Protein AF-A0A976EII5-F1 (afdb_monomer)

Radius of gyration: 16.46 Å; Cα contacts (8 Å, |Δi|>4): 159; chains: 1; bounding box: 48×28×44 Å

Foldseek 3Di:
DDDDDDDPDDLPDPPPCVVVLLVLLCVLCVVLVNNLLSVLLVLLVQLAPSVVSVDPDDPDDLSRQVSVQSNDPQCSPDDLLSVLLSNLPRQCLQKWKDADHDTDDSLVGRPVVVDDRPRIDMDGHPAGPPHSVVSSVSSVVSSVVSRPPPDD

pLDDT: mean 82.14, std 18.05, range [29.3, 97.94]

Structure (mmCIF, N/CA/C/O backbone):
data_AF-A0A976EII5-F1
#
_entry.id   AF-A0A976EII5-F1
#
loop_
_atom_site.group_PDB
_atom_site.id
_atom_site.type_symbol
_atom_site.label_atom_id
_atom_site.label_alt_id
_atom_site.label_comp_id
_atom_site.label_asym_id
_atom_site.label_entity_id
_atom_site.label_seq_id
_atom_site.pdbx_PDB_ins_code
_atom_site.Cartn_x
_atom_site.Cartn_y
_atom_site.Cartn_z
_atom_site.occupancy
_atom_site.B_iso_or_equiv
_atom_site.auth_seq_id
_atom_site.auth_comp_id
_atom_site.auth_asym_id
_atom_site.auth_atom_id
_atom_site.pdbx_PDB_model_num
ATOM 1 N N . MET A 1 1 ? 24.649 12.051 -23.452 1.00 36.41 1 MET A N 1
ATOM 2 C CA . MET A 1 1 ? 23.532 11.187 -23.017 1.00 36.41 1 MET A CA 1
ATOM 3 C C . MET A 1 1 ? 24.099 9.796 -22.807 1.00 36.41 1 MET A C 1
ATOM 5 O O . MET A 1 1 ? 24.417 9.137 -23.785 1.00 36.41 1 MET A O 1
ATOM 9 N N . GLN A 1 2 ? 24.372 9.414 -21.560 1.00 29.30 2 GLN A N 1
ATOM 10 C CA . GLN A 1 2 ? 24.927 8.099 -21.238 1.00 29.30 2 GLN A CA 1
ATOM 11 C C . GLN A 1 2 ? 23.793 7.195 -20.766 1.00 29.30 2 GLN A C 1
ATOM 13 O O . GLN A 1 2 ? 23.210 7.409 -19.708 1.00 29.30 2 GLN A O 1
ATOM 18 N N . THR A 1 3 ? 23.474 6.205 -21.591 1.00 41.16 3 THR A N 1
ATOM 19 C CA . THR A 1 3 ? 22.589 5.093 -21.259 1.00 41.16 3 THR A CA 1
ATOM 20 C C . THR A 1 3 ? 23.357 4.171 -20.320 1.00 41.16 3 THR A C 1
ATOM 22 O O . THR A 1 3 ? 24.172 3.365 -20.761 1.00 41.16 3 THR A O 1
ATOM 25 N N . ILE A 1 4 ? 23.163 4.325 -19.013 1.00 35.44 4 ILE A N 1
ATOM 26 C CA . ILE A 1 4 ? 23.696 3.377 -18.035 1.00 35.44 4 ILE A CA 1
ATOM 27 C C . ILE A 1 4 ? 22.632 2.301 -17.861 1.00 35.44 4 ILE A C 1
ATOM 29 O O . ILE A 1 4 ? 21.637 2.515 -17.178 1.00 35.44 4 ILE A O 1
ATOM 33 N N . ASN A 1 5 ? 22.835 1.154 -18.501 1.00 46.88 5 ASN A N 1
ATOM 34 C CA . ASN A 1 5 ? 22.113 -0.060 -18.154 1.00 46.88 5 ASN A CA 1
ATOM 35 C C . ASN A 1 5 ? 23.108 -1.226 -18.057 1.00 46.88 5 ASN A C 1
ATOM 37 O O . ASN A 1 5 ? 23.467 -1.807 -19.082 1.00 46.88 5 ASN A O 1
ATOM 41 N N . PRO A 1 6 ? 23.626 -1.519 -16.848 1.00 44.91 6 PRO A N 1
ATOM 42 C CA . PRO A 1 6 ? 24.167 -2.845 -16.595 1.00 44.91 6 PRO A CA 1
ATOM 43 C C . PRO A 1 6 ? 23.888 -3.294 -15.154 1.00 44.91 6 PRO A C 1
ATOM 45 O O . PRO A 1 6 ? 24.801 -3.306 -14.342 1.00 44.91 6 PRO A O 1
ATOM 48 N N . PHE A 1 7 ? 22.654 -3.667 -14.807 1.00 39.41 7 PHE A N 1
ATOM 49 C CA . PHE A 1 7 ? 22.420 -4.442 -13.580 1.00 39.41 7 PHE A CA 1
ATOM 50 C C . PHE A 1 7 ? 21.295 -5.457 -13.788 1.00 39.41 7 PHE A C 1
ATOM 52 O O . PHE A 1 7 ? 20.155 -5.252 -13.386 1.00 39.41 7 PHE A O 1
ATOM 59 N N . TYR A 1 8 ? 21.658 -6.589 -14.397 1.00 50.62 8 TYR A N 1
ATOM 60 C CA . TYR A 1 8 ? 21.046 -7.866 -14.042 1.00 50.62 8 TYR A CA 1
ATOM 61 C C . TYR A 1 8 ? 21.452 -8.163 -12.598 1.00 50.62 8 TYR A C 1
ATOM 63 O O . TYR A 1 8 ? 22.576 -8.585 -12.341 1.00 50.62 8 TYR A O 1
ATOM 71 N N . ASN A 1 9 ? 20.549 -7.916 -11.658 1.00 41.75 9 ASN A N 1
ATOM 72 C CA . ASN A 1 9 ? 20.585 -8.578 -10.367 1.00 41.75 9 ASN A CA 1
ATOM 73 C C . ASN A 1 9 ? 19.349 -9.464 -10.331 1.00 41.75 9 ASN A C 1
ATOM 75 O O . ASN A 1 9 ? 18.229 -8.957 -10.361 1.00 41.75 9 ASN A O 1
ATOM 79 N N . ALA A 1 10 ? 19.558 -10.780 -10.270 1.00 46.28 10 ALA A N 1
ATOM 80 C CA . ALA A 1 10 ? 18.546 -11.668 -9.720 1.00 46.28 10 ALA A CA 1
ATOM 81 C C . ALA A 1 10 ? 18.037 -11.038 -8.414 1.00 46.28 10 ALA A C 1
ATOM 83 O O . ALA A 1 10 ? 18.851 -10.512 -7.645 1.00 46.28 10 ALA A O 1
ATOM 84 N N . LEU A 1 11 ? 16.716 -11.035 -8.196 1.00 46.75 11 LEU A N 1
ATOM 85 C CA . LEU A 1 11 ? 16.128 -10.573 -6.937 1.00 46.75 11 LEU A CA 1
ATOM 86 C C . LEU A 1 11 ? 16.934 -11.213 -5.792 1.00 46.75 11 LEU A C 1
ATOM 88 O O . LEU A 1 11 ? 16.992 -12.445 -5.738 1.00 46.75 11 LEU A O 1
ATOM 92 N N . PRO A 1 12 ? 17.627 -10.433 -4.939 1.00 44.53 12 PRO A N 1
ATOM 93 C CA . PRO A 1 12 ? 18.372 -11.012 -3.835 1.00 44.53 12 PRO A CA 1
ATOM 94 C C . PRO A 1 12 ? 17.396 -11.837 -3.000 1.00 44.53 12 PRO A C 1
ATOM 96 O O . PRO A 1 12 ? 16.287 -11.372 -2.730 1.00 44.53 12 PRO A O 1
ATOM 99 N N . GLU A 1 13 ? 17.797 -13.060 -2.635 1.00 42.94 13 GLU A N 1
ATOM 100 C CA . GLU A 1 13 ? 17.037 -13.930 -1.736 1.00 42.94 13 GLU A CA 1
ATOM 101 C C . GLU A 1 13 ? 16.459 -13.079 -0.606 1.00 42.94 13 GLU A C 1
ATOM 103 O O . GLU A 1 13 ? 17.205 -12.443 0.147 1.00 42.94 13 GLU A O 1
ATOM 108 N N . GLN A 1 14 ? 15.126 -13.012 -0.539 1.00 46.94 14 GLN A N 1
ATOM 109 C CA . GLN A 1 14 ? 14.413 -12.271 0.489 1.00 46.94 14 GLN A CA 1
ATOM 110 C C . GLN A 1 14 ? 14.867 -12.805 1.848 1.00 46.94 14 GLN A C 1
ATOM 112 O O . GLN A 1 14 ? 14.386 -13.839 2.314 1.00 46.94 14 GLN A O 1
ATOM 117 N N . LYS A 1 15 ? 15.827 -12.123 2.486 1.00 43.28 15 LYS A N 1
ATOM 118 C CA . LYS A 1 15 ? 16.247 -12.454 3.846 1.00 43.28 15 LYS A CA 1
ATOM 119 C C . LYS A 1 15 ? 14.992 -12.477 4.707 1.00 43.28 15 LYS A C 1
ATOM 121 O O . LYS A 1 15 ? 14.186 -11.552 4.662 1.00 43.28 15 LYS A O 1
ATOM 126 N N . GLN A 1 16 ? 14.843 -13.567 5.448 1.00 45.97 16 GLN A N 1
ATOM 127 C CA . GLN A 1 16 ? 13.694 -14.011 6.236 1.00 45.97 16 GLN A CA 1
ATOM 128 C C . GLN A 1 16 ? 13.266 -13.008 7.336 1.00 45.97 16 GLN A C 1
ATOM 130 O O . GLN A 1 16 ? 13.282 -13.318 8.520 1.00 45.97 16 GLN A O 1
ATOM 135 N N . GLN A 1 17 ? 12.874 -11.787 6.969 1.00 50.38 17 GLN A N 1
ATOM 136 C CA . GLN A 1 17 ? 12.388 -10.735 7.875 1.00 50.38 17 GLN A CA 1
ATOM 137 C C . GLN A 1 17 ? 10.856 -10.745 8.023 1.00 50.38 17 GLN A C 1
ATOM 139 O O . GLN A 1 17 ? 10.291 -9.956 8.778 1.00 50.38 17 GLN A O 1
ATOM 144 N N . HIS A 1 18 ? 10.171 -11.643 7.311 1.00 53.50 18 HIS A N 1
ATOM 145 C CA . HIS A 1 18 ? 8.710 -11.730 7.275 1.00 53.50 18 HIS A CA 1
ATOM 146 C C . HIS A 1 18 ? 8.017 -11.964 8.635 1.00 53.50 18 HIS A C 1
ATOM 148 O O . HIS A 1 18 ? 6.979 -11.334 8.845 1.00 53.50 18 HIS A O 1
ATOM 154 N N . PRO A 1 19 ? 8.537 -12.790 9.571 1.00 59.56 19 PRO A N 1
ATOM 155 C CA . PRO A 1 19 ? 7.846 -13.034 10.842 1.00 59.56 19 PRO A CA 1
ATOM 156 C C . PRO A 1 19 ? 7.872 -11.807 11.764 1.00 59.56 19 PRO A C 1
ATOM 158 O O . PRO A 1 19 ? 6.844 -11.401 12.298 1.00 59.56 19 PRO A O 1
ATOM 161 N N . LEU A 1 20 ? 9.040 -11.165 11.878 1.00 70.88 20 LEU A N 1
ATOM 162 C CA . LEU A 1 20 ? 9.259 -10.035 12.785 1.00 70.88 20 LEU A CA 1
ATOM 163 C C . LEU A 1 20 ? 8.418 -8.815 12.397 1.00 70.88 20 LEU A C 1
ATOM 165 O O . LEU A 1 20 ? 7.892 -8.122 13.264 1.00 70.88 20 LEU A O 1
ATOM 169 N N . TYR A 1 21 ? 8.246 -8.573 11.096 1.00 77.50 21 TYR A N 1
ATOM 170 C CA . TYR A 1 21 ? 7.450 -7.448 10.613 1.00 77.50 21 TYR A CA 1
ATOM 171 C C . TYR A 1 21 ? 5.959 -7.594 10.938 1.00 77.50 21 TYR A C 1
ATOM 173 O O . TYR A 1 21 ? 5.332 -6.649 11.416 1.00 77.50 21 TYR A O 1
ATOM 181 N N . ALA A 1 22 ? 5.385 -8.773 10.678 1.00 79.06 22 ALA A N 1
ATOM 182 C CA . ALA A 1 22 ? 3.972 -9.031 10.941 1.00 79.06 22 ALA A CA 1
ATOM 183 C C . ALA A 1 22 ? 3.648 -8.845 12.431 1.00 79.06 22 ALA A C 1
ATOM 185 O O . ALA A 1 22 ? 2.666 -8.189 12.774 1.00 79.06 22 ALA A O 1
ATOM 186 N N . GLU A 1 23 ? 4.524 -9.327 13.315 1.00 85.69 23 GLU A N 1
ATOM 187 C CA . GLU A 1 23 ? 4.399 -9.113 14.757 1.00 85.69 23 GLU A CA 1
ATOM 188 C C . GLU A 1 23 ? 4.531 -7.633 15.144 1.00 85.69 23 GLU A C 1
ATOM 190 O O . GLU A 1 23 ? 3.754 -7.136 15.959 1.00 85.69 23 GLU A O 1
ATOM 195 N N . GLN A 1 24 ? 5.479 -6.893 14.559 1.00 89.44 24 GLN A N 1
ATOM 196 C CA . GLN A 1 24 ? 5.638 -5.456 14.811 1.00 89.44 24 GLN A CA 1
ATOM 197 C C . GLN A 1 24 ? 4.402 -4.655 14.392 1.00 89.44 24 GLN A C 1
ATOM 199 O O . GLN A 1 24 ? 3.921 -3.825 15.168 1.00 89.44 24 GLN A O 1
ATOM 204 N N . LEU A 1 25 ? 3.864 -4.925 13.200 1.00 90.31 25 LEU A N 1
ATOM 205 C CA . LEU A 1 25 ? 2.663 -4.266 12.695 1.00 90.31 25 LEU A CA 1
ATOM 206 C C . LEU A 1 25 ? 1.450 -4.604 13.565 1.00 90.31 25 LEU A C 1
ATOM 208 O O . LEU A 1 25 ? 0.716 -3.701 13.964 1.00 90.31 25 LEU A O 1
ATOM 212 N N . LEU A 1 26 ? 1.267 -5.881 13.912 1.00 90.62 26 LEU A N 1
ATOM 213 C CA . LEU A 1 26 ? 0.190 -6.324 14.795 1.00 90.62 26 LEU A CA 1
ATOM 214 C C . LEU A 1 26 ? 0.255 -5.616 16.154 1.00 90.62 26 LEU A C 1
ATOM 216 O O . LEU A 1 26 ? -0.742 -5.057 16.609 1.00 90.62 26 LEU A O 1
ATOM 220 N N . ASN A 1 27 ? 1.440 -5.561 16.766 1.00 90.50 27 ASN A N 1
ATOM 221 C CA . ASN A 1 27 ? 1.659 -4.873 18.036 1.00 90.50 27 ASN A CA 1
ATOM 222 C C . ASN A 1 27 ? 1.369 -3.366 17.941 1.00 90.50 27 ASN A C 1
ATOM 224 O O . ASN A 1 27 ? 0.780 -2.788 18.858 1.00 90.50 27 ASN A O 1
ATOM 228 N N . ALA A 1 28 ? 1.768 -2.711 16.848 1.00 90.56 28 ALA A N 1
ATOM 229 C CA . ALA A 1 28 ? 1.510 -1.289 16.632 1.00 90.56 28 ALA A CA 1
ATOM 230 C C . ALA A 1 28 ? 0.007 -1.002 16.439 1.00 90.56 28 ALA A C 1
ATOM 232 O O . ALA A 1 28 ? -0.533 -0.060 17.026 1.00 90.56 28 ALA A O 1
ATOM 233 N N . LEU A 1 29 ? -0.696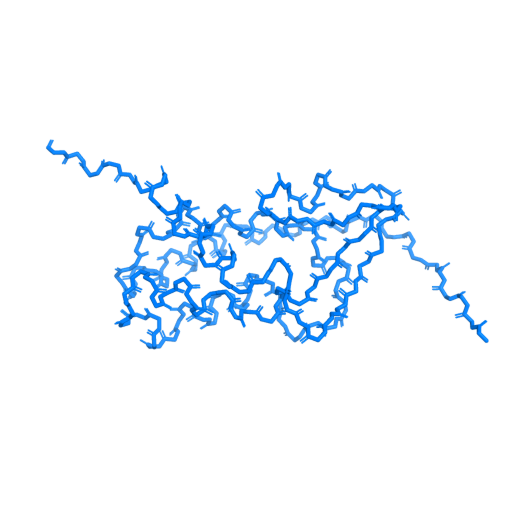 -1.862 15.697 1.00 92.56 29 LEU A N 1
ATOM 234 C CA . LEU A 1 29 ? -2.146 -1.783 15.509 1.00 92.56 29 LEU A CA 1
ATOM 235 C C . LEU A 1 29 ? -2.924 -2.080 16.795 1.00 92.56 29 LEU A C 1
ATOM 237 O O . LEU A 1 29 ? -3.935 -1.436 17.067 1.00 92.56 29 LEU A O 1
ATOM 241 N N . GLN A 1 30 ? -2.444 -3.006 17.624 1.00 91.94 30 GLN A N 1
ATOM 242 C CA . GLN A 1 30 ? -3.042 -3.283 18.928 1.00 91.94 30 GLN A CA 1
ATOM 243 C C . GLN A 1 30 ? -2.942 -2.072 19.858 1.00 91.94 30 GLN A C 1
ATOM 245 O O . GLN A 1 30 ? -3.936 -1.673 20.461 1.00 91.94 30 GLN A O 1
ATOM 250 N N . LYS A 1 31 ? -1.766 -1.436 19.926 1.00 90.50 31 LYS A N 1
ATOM 251 C CA . LYS A 1 31 ? -1.549 -0.220 20.730 1.00 90.50 31 LYS A CA 1
ATOM 252 C C . LYS A 1 31 ? -2.406 0.963 20.278 1.00 90.50 31 LYS A C 1
ATOM 254 O O . LYS A 1 31 ? -2.730 1.819 21.094 1.00 90.50 31 LYS A O 1
ATOM 259 N N . SER A 1 32 ? -2.769 1.008 18.999 1.00 89.50 32 SER A N 1
ATOM 260 C CA . SER A 1 32 ? -3.618 2.048 18.410 1.00 89.50 32 SER A CA 1
ATOM 261 C C . SER A 1 32 ? -5.105 1.680 18.355 1.00 89.50 32 SER A C 1
ATOM 263 O O . SER A 1 32 ? -5.890 2.461 17.829 1.00 89.50 32 SER A O 1
ATOM 265 N N . ASN A 1 33 ? -5.515 0.524 18.898 1.00 90.88 33 ASN A N 1
ATOM 266 C CA . ASN A 1 33 ? -6.884 0.000 18.801 1.00 90.88 33 ASN A CA 1
ATOM 267 C C . ASN A 1 33 ? -7.410 -0.072 17.347 1.00 90.88 33 ASN A C 1
ATOM 269 O O . ASN A 1 33 ? -8.566 0.234 17.056 1.00 90.88 33 ASN A O 1
ATOM 273 N N . LYS A 1 34 ? -6.532 -0.460 16.416 1.00 93.50 34 LYS A N 1
ATOM 274 C CA . LYS A 1 34 ? -6.773 -0.524 14.965 1.00 93.50 34 LYS A CA 1
ATOM 275 C C . LYS A 1 34 ? -6.527 -1.928 14.407 1.00 93.50 34 LYS A C 1
ATOM 277 O O . LYS A 1 34 ? -6.187 -2.087 13.240 1.00 93.50 34 LYS A O 1
ATOM 282 N N . LEU A 1 35 ? -6.700 -2.970 15.222 1.00 93.56 35 LEU A N 1
ATOM 283 C CA . LEU A 1 35 ? -6.460 -4.364 14.815 1.00 93.56 35 LEU A CA 1
ATOM 284 C C . LEU A 1 35 ? -7.256 -4.786 13.573 1.00 93.56 35 LEU A C 1
ATOM 286 O O . LEU A 1 35 ? -6.761 -5.580 12.777 1.00 93.56 35 LEU A O 1
ATOM 290 N N . HIS A 1 36 ? -8.447 -4.219 13.356 1.00 93.62 36 HIS A N 1
ATOM 291 C CA . HIS A 1 36 ? -9.256 -4.491 12.163 1.00 93.62 36 HIS A CA 1
ATOM 292 C C . HIS A 1 36 ? -8.586 -4.065 10.850 1.00 93.62 36 HIS A C 1
ATOM 294 O O . HIS A 1 36 ? -8.973 -4.562 9.798 1.00 93.62 36 HIS A O 1
ATOM 300 N N . TRP A 1 37 ? -7.567 -3.201 10.897 1.00 94.81 37 TRP A N 1
ATOM 301 C CA . TRP A 1 37 ? -6.768 -2.814 9.732 1.00 94.81 37 TRP A CA 1
ATOM 302 C C . TRP A 1 37 ? -5.689 -3.828 9.351 1.00 94.81 37 TRP A C 1
ATOM 304 O O . TRP A 1 37 ? -5.155 -3.746 8.247 1.00 94.81 37 TRP A O 1
ATOM 314 N N . HIS A 1 38 ? -5.357 -4.782 10.226 1.00 93.44 38 HIS A N 1
ATOM 315 C CA . HIS A 1 38 ? -4.198 -5.658 10.046 1.00 93.44 38 HIS A CA 1
ATOM 316 C C . HIS A 1 38 ? -4.209 -6.382 8.693 1.00 93.44 38 HIS A C 1
ATOM 318 O O . HIS A 1 38 ? -3.262 -6.259 7.918 1.00 93.44 38 HIS A O 1
ATOM 324 N N . SER A 1 39 ? -5.304 -7.072 8.367 1.00 93.31 39 SER A N 1
ATOM 325 C CA . SER A 1 39 ? -5.427 -7.827 7.113 1.00 93.31 39 SER A CA 1
ATOM 326 C C . SER A 1 39 ? -5.320 -6.929 5.877 1.00 93.31 39 SER A C 1
ATOM 328 O O . SER A 1 39 ? -4.635 -7.283 4.918 1.00 93.31 39 SER A O 1
ATOM 330 N N . THR A 1 40 ? -5.942 -5.747 5.915 1.00 95.44 40 THR A N 1
ATOM 331 C CA . THR A 1 40 ? -5.877 -4.749 4.837 1.00 95.44 40 THR A CA 1
ATOM 332 C C . THR A 1 40 ? -4.454 -4.274 4.599 1.00 95.44 40 THR A C 1
ATOM 334 O O . THR A 1 40 ? -3.999 -4.251 3.459 1.00 95.44 40 THR A O 1
ATOM 337 N N . LEU A 1 41 ? -3.731 -3.931 5.665 1.00 94.81 41 LEU A N 1
ATOM 338 C CA . LEU A 1 41 ? -2.372 -3.408 5.568 1.00 94.81 41 LEU A CA 1
ATOM 339 C C . LEU A 1 41 ? -1.368 -4.470 5.116 1.00 94.81 41 LEU A C 1
ATOM 341 O O . LEU A 1 41 ? -0.505 -4.182 4.289 1.00 94.81 41 LEU A O 1
ATOM 345 N N . VAL A 1 42 ? -1.515 -5.709 5.589 1.00 92.75 42 VAL A N 1
ATOM 346 C CA . VAL A 1 42 ? -0.696 -6.837 5.125 1.00 92.75 42 VAL A CA 1
ATOM 347 C C . VAL A 1 42 ? -0.929 -7.103 3.637 1.00 92.75 42 VAL A C 1
ATOM 349 O O . VAL A 1 42 ? 0.038 -7.224 2.881 1.00 92.75 42 VAL A O 1
ATOM 352 N N . LEU A 1 43 ? -2.191 -7.142 3.190 1.00 93.56 43 LEU A N 1
ATOM 353 C CA . LEU A 1 43 ? -2.511 -7.301 1.771 1.00 93.56 43 LEU A CA 1
ATOM 354 C C . LEU A 1 43 ? -1.941 -6.145 0.950 1.00 93.56 43 LEU A C 1
ATOM 356 O O . LEU A 1 43 ? -1.305 -6.386 -0.074 1.00 93.56 43 LEU A O 1
ATOM 360 N N . TRP A 1 44 ? -2.151 -4.908 1.392 1.00 95.12 44 TRP A N 1
ATOM 361 C CA . TRP A 1 44 ? -1.677 -3.725 0.688 1.00 95.12 44 TRP A CA 1
ATOM 362 C C . TRP A 1 44 ? -0.163 -3.767 0.497 1.00 95.12 44 TRP A C 1
ATOM 364 O O . TRP A 1 44 ? 0.297 -3.718 -0.637 1.00 95.12 44 TRP A O 1
ATOM 374 N N . LEU A 1 45 ? 0.607 -4.004 1.563 1.00 92.12 45 LEU A N 1
ATOM 375 C CA . LEU A 1 45 ? 2.063 -4.138 1.480 1.00 92.12 45 LEU A CA 1
ATOM 376 C C . LEU A 1 45 ? 2.519 -5.286 0.585 1.00 92.12 45 LEU A C 1
ATOM 378 O O . LEU A 1 45 ? 3.514 -5.146 -0.123 1.00 92.12 45 LEU A O 1
ATOM 382 N N . SER A 1 46 ? 1.801 -6.413 0.582 1.00 91.94 46 SER A N 1
ATOM 383 C CA . SER A 1 46 ? 2.135 -7.535 -0.302 1.00 91.94 46 SER A CA 1
ATOM 384 C C . SER A 1 46 ? 2.078 -7.146 -1.784 1.00 91.94 46 SER A C 1
ATOM 386 O O . SER A 1 46 ? 2.802 -7.722 -2.596 1.00 91.94 46 SER A O 1
ATOM 388 N N . ARG A 1 47 ? 1.284 -6.124 -2.145 1.00 94.19 47 ARG A N 1
ATOM 389 C CA . ARG A 1 47 ? 1.247 -5.593 -3.512 1.00 94.19 47 ARG A CA 1
ATOM 390 C C . ARG A 1 47 ? 2.550 -4.903 -3.903 1.00 94.19 47 ARG A C 1
ATOM 392 O O . ARG A 1 47 ? 2.857 -4.908 -5.085 1.00 94.19 47 ARG A O 1
ATOM 399 N N . PHE A 1 48 ? 3.328 -4.383 -2.956 1.00 92.06 48 PHE A N 1
ATOM 400 C CA . PHE A 1 48 ? 4.600 -3.689 -3.204 1.00 92.06 48 PHE A CA 1
ATOM 401 C C . PHE A 1 48 ? 5.824 -4.599 -3.064 1.00 92.06 48 PHE A C 1
ATOM 403 O O . PHE A 1 48 ? 6.939 -4.130 -3.262 1.00 92.06 48 PHE A O 1
ATOM 410 N N . ALA A 1 49 ? 5.648 -5.877 -2.714 1.00 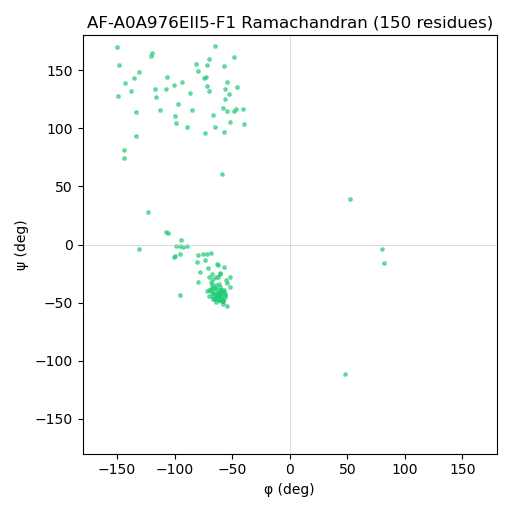88.31 49 ALA A N 1
ATOM 411 C CA . ALA A 1 49 ? 6.768 -6.798 -2.539 1.00 88.31 49 ALA A CA 1
ATOM 412 C C . ALA A 1 49 ? 7.663 -6.842 -3.790 1.00 88.31 49 ALA A C 1
ATOM 414 O O . ALA A 1 49 ? 7.161 -6.836 -4.914 1.00 88.31 49 ALA A O 1
ATOM 415 N N . GLY A 1 50 ? 8.979 -6.888 -3.591 1.00 86.44 50 GLY A N 1
ATOM 416 C CA . GLY A 1 50 ? 9.978 -6.876 -4.660 1.00 86.44 50 GLY A CA 1
ATOM 417 C C . GLY A 1 50 ? 10.305 -5.486 -5.207 1.00 86.44 50 GLY A C 1
ATOM 418 O O . GLY A 1 50 ? 11.347 -5.331 -5.845 1.00 86.44 50 GLY A O 1
ATOM 419 N N . LEU A 1 51 ? 9.483 -4.464 -4.936 1.00 86.38 51 LEU A N 1
ATOM 420 C CA . LEU A 1 51 ? 9.770 -3.091 -5.355 1.00 86.38 51 LEU A CA 1
ATOM 421 C C . LEU A 1 51 ? 11.033 -2.575 -4.656 1.00 86.38 51 LEU A C 1
ATOM 423 O O . LEU A 1 51 ? 11.842 -1.902 -5.284 1.00 86.38 51 LEU A O 1
ATOM 427 N N . GLU A 1 52 ? 11.256 -2.975 -3.401 1.00 80.88 52 GLU A N 1
ATOM 428 C CA . GLU A 1 52 ? 12.437 -2.650 -2.594 1.00 80.88 52 GLU A CA 1
ATOM 429 C C . GLU A 1 52 ? 13.776 -2.960 -3.279 1.00 80.88 52 GLU A C 1
ATOM 431 O O . GLU A 1 52 ? 14.762 -2.270 -3.036 1.00 80.88 52 GLU A O 1
ATOM 436 N N . CYS A 1 53 ? 13.822 -3.939 -4.186 1.00 80.50 53 CYS A N 1
ATOM 437 C CA . CYS A 1 53 ? 15.040 -4.289 -4.917 1.00 80.50 53 CYS A CA 1
ATOM 438 C C . CYS A 1 53 ? 15.443 -3.235 -5.960 1.00 80.50 53 CYS A C 1
ATOM 440 O O . CYS A 1 53 ? 16.602 -3.184 -6.374 1.00 80.50 53 CYS A O 1
ATOM 442 N N . PHE A 1 54 ? 14.497 -2.397 -6.383 1.00 77.19 54 PHE A N 1
ATOM 443 C CA . PHE A 1 54 ? 14.690 -1.366 -7.403 1.00 77.19 54 PHE A CA 1
ATOM 444 C C . PHE A 1 54 ? 14.904 0.016 -6.802 1.00 77.19 54 PHE A C 1
ATOM 446 O O . PHE A 1 54 ? 15.276 0.955 -7.508 1.00 77.19 54 PHE A O 1
ATOM 453 N N . ILE A 1 55 ? 14.695 0.150 -5.495 1.00 67.81 55 ILE A N 1
ATOM 454 C CA . ILE A 1 55 ? 14.752 1.437 -4.840 1.00 67.81 55 ILE A CA 1
ATOM 455 C C . ILE A 1 55 ? 16.112 1.616 -4.172 1.00 67.81 55 ILE A C 1
ATOM 457 O O . ILE A 1 55 ? 16.385 1.075 -3.108 1.00 67.81 55 ILE A O 1
ATOM 461 N N . ARG A 1 56 ? 16.969 2.434 -4.786 1.00 62.00 56 ARG A N 1
ATOM 462 C CA . ARG A 1 56 ? 18.165 2.980 -4.120 1.00 62.00 56 ARG A CA 1
ATOM 463 C C . ARG A 1 56 ? 17.890 4.316 -3.404 1.00 62.00 56 ARG A C 1
ATOM 465 O O . ARG A 1 56 ? 18.827 4.892 -2.869 1.00 62.00 56 ARG A O 1
ATOM 472 N N . LEU A 1 57 ? 16.655 4.833 -3.473 1.00 53.00 57 LEU A N 1
ATOM 473 C CA . LEU A 1 57 ? 16.360 6.275 -3.410 1.00 53.00 57 LEU A CA 1
ATOM 474 C C . LEU A 1 57 ? 15.264 6.732 -2.425 1.00 53.00 57 LEU A C 1
ATOM 476 O O . LEU A 1 57 ? 15.092 7.938 -2.310 1.00 53.00 57 LEU A O 1
ATOM 480 N N . VAL A 1 58 ? 14.550 5.853 -1.706 1.00 57.25 58 VAL A N 1
ATOM 481 C CA . VAL A 1 58 ? 13.753 6.309 -0.544 1.00 57.25 58 VAL A CA 1
ATOM 482 C C . VAL A 1 58 ? 14.493 6.016 0.747 1.00 57.25 58 VAL A C 1
ATOM 484 O O . VAL A 1 58 ? 15.018 4.919 0.928 1.00 57.25 58 VAL A O 1
ATOM 487 N N . ASP A 1 59 ? 14.462 6.993 1.654 1.00 66.00 59 ASP A N 1
ATOM 488 C CA . ASP A 1 59 ? 14.985 6.888 3.019 1.00 66.00 59 ASP A CA 1
ATOM 489 C C . ASP A 1 59 ? 14.340 5.734 3.809 1.00 66.00 59 ASP A C 1
ATOM 491 O O . ASP A 1 59 ? 14.887 5.293 4.819 1.00 66.00 59 ASP A O 1
ATOM 495 N N . GLN A 1 60 ? 13.172 5.247 3.362 1.00 76.25 60 GLN A N 1
ATOM 496 C CA . GLN A 1 60 ? 12.401 4.179 3.994 1.00 76.25 60 GLN A CA 1
ATOM 497 C C . GLN A 1 60 ? 11.733 3.265 2.959 1.00 76.25 60 GLN A C 1
ATOM 499 O O . GLN A 1 60 ? 11.153 3.711 1.969 1.00 76.25 60 GLN A O 1
ATOM 504 N N . THR A 1 61 ? 11.758 1.960 3.216 1.00 85.19 61 THR A N 1
ATOM 505 C CA . THR A 1 61 ? 10.971 0.973 2.465 1.00 85.19 61 THR A CA 1
ATOM 506 C C . THR A 1 61 ? 9.469 1.115 2.766 1.00 85.19 61 THR A C 1
ATOM 508 O O . THR A 1 61 ? 9.108 1.594 3.844 1.00 85.19 61 THR A O 1
ATOM 511 N N . PRO A 1 62 ? 8.556 0.616 1.899 1.00 88.75 62 PRO A N 1
ATOM 512 C CA . PRO A 1 62 ? 7.112 0.667 2.167 1.00 88.75 62 PRO A CA 1
ATOM 513 C C . PRO A 1 62 ? 6.713 0.111 3.541 1.00 88.75 62 PRO A C 1
ATOM 515 O O . PRO A 1 62 ? 5.833 0.637 4.223 1.00 88.75 62 PRO A O 1
ATOM 518 N N . ARG A 1 63 ? 7.406 -0.948 3.970 1.00 88.62 63 ARG A N 1
ATOM 519 C CA . ARG A 1 63 ? 7.226 -1.592 5.274 1.00 88.62 63 ARG A CA 1
ATOM 520 C C . ARG A 1 63 ? 7.587 -0.658 6.426 1.00 88.62 63 ARG A C 1
ATOM 522 O O . ARG A 1 63 ? 6.807 -0.539 7.373 1.00 88.62 63 ARG A O 1
ATOM 529 N N . GLU A 1 64 ? 8.752 -0.020 6.348 1.00 87.31 64 GLU A N 1
ATOM 530 C CA . GLU A 1 64 ? 9.253 0.907 7.366 1.00 87.31 64 GLU A CA 1
ATOM 531 C C . GLU A 1 64 ? 8.380 2.157 7.453 1.00 87.31 64 GLU A C 1
ATOM 533 O O . GLU A 1 64 ? 7.945 2.502 8.551 1.00 87.31 64 GLU A O 1
ATOM 538 N N . SER A 1 65 ? 8.033 2.766 6.314 1.00 89.44 65 SER A N 1
ATOM 539 C CA . SER A 1 65 ? 7.137 3.926 6.275 1.00 89.44 65 SER A CA 1
ATOM 540 C C . SER A 1 65 ? 5.787 3.620 6.914 1.00 89.44 65 SER A C 1
ATOM 542 O O . SER A 1 65 ? 5.268 4.430 7.681 1.00 89.44 65 SER A O 1
ATOM 544 N N . LEU A 1 66 ? 5.226 2.430 6.667 1.00 91.56 66 LEU A N 1
ATOM 545 C CA . LEU A 1 66 ? 3.980 2.039 7.314 1.00 91.56 66 LEU A CA 1
ATOM 546 C C . LEU A 1 66 ? 4.137 1.897 8.832 1.00 91.56 66 LEU A C 1
ATOM 548 O O . LEU A 1 66 ? 3.301 2.408 9.572 1.00 91.56 66 LEU A O 1
ATOM 552 N N . LEU A 1 67 ? 5.186 1.221 9.313 1.00 90.31 67 LEU A N 1
ATOM 553 C CA . LEU A 1 67 ? 5.400 1.043 10.754 1.00 90.31 67 LEU A CA 1
ATOM 554 C C . LEU A 1 67 ? 5.591 2.377 11.472 1.00 90.31 67 LEU A C 1
ATOM 556 O O . LEU A 1 67 ? 4.998 2.584 12.532 1.00 90.31 67 LEU A O 1
ATOM 560 N N . VAL A 1 68 ? 6.384 3.279 10.889 1.00 90.19 68 VAL A N 1
ATOM 561 C CA . VAL A 1 68 ? 6.589 4.629 11.423 1.00 90.19 68 VAL A CA 1
ATOM 562 C C . VAL A 1 68 ? 5.251 5.350 11.522 1.00 90.19 68 VAL A C 1
ATOM 564 O O . VAL A 1 68 ? 4.927 5.865 12.589 1.00 90.19 68 VAL A O 1
ATOM 567 N N . THR A 1 69 ? 4.440 5.326 10.465 1.00 91.88 69 THR A N 1
ATOM 568 C CA . THR A 1 69 ? 3.129 5.985 10.443 1.00 91.88 69 THR A CA 1
ATOM 569 C C . THR A 1 69 ? 2.142 5.380 11.440 1.00 91.88 69 THR A C 1
ATOM 571 O O . THR A 1 69 ? 1.493 6.119 12.176 1.00 91.88 69 THR A O 1
ATOM 574 N N . VAL A 1 70 ? 2.048 4.051 11.541 1.00 90.62 70 VAL A N 1
ATOM 575 C CA . VAL A 1 70 ? 1.133 3.381 12.488 1.00 90.62 70 VAL A CA 1
ATOM 576 C C . VAL A 1 70 ? 1.541 3.632 13.945 1.00 90.62 70 VAL A C 1
ATOM 578 O O . VAL A 1 70 ? 0.685 3.686 14.829 1.00 90.62 70 VAL A O 1
ATOM 581 N N . ALA A 1 71 ? 2.834 3.823 14.216 1.00 87.12 71 ALA A N 1
ATOM 582 C CA . ALA A 1 71 ? 3.329 4.166 15.547 1.00 87.12 71 ALA A CA 1
ATOM 583 C C . ALA A 1 71 ? 3.037 5.624 15.958 1.00 87.12 71 ALA A C 1
ATOM 585 O O . ALA A 1 71 ? 3.175 5.963 17.137 1.00 87.12 71 ALA A O 1
ATOM 586 N N . GLN A 1 72 ? 2.634 6.498 15.027 1.00 88.31 72 GLN A N 1
ATOM 587 C CA . GLN A 1 72 ? 2.321 7.893 15.338 1.00 88.31 72 GLN A CA 1
ATOM 588 C C . GLN A 1 72 ? 0.998 8.027 16.101 1.00 88.31 72 GLN A C 1
ATOM 590 O O . GLN A 1 72 ? 0.003 7.350 15.839 1.00 88.31 72 GLN A O 1
ATOM 595 N N . ARG A 1 73 ? 0.950 8.989 17.030 1.00 76.06 73 ARG A N 1
ATOM 596 C CA . ARG A 1 73 ? -0.249 9.269 17.837 1.00 76.06 73 ARG A CA 1
ATOM 597 C C . ARG A 1 73 ? -1.453 9.703 16.993 1.00 76.06 73 ARG A C 1
ATOM 599 O O . ARG A 1 73 ? -2.581 9.365 17.341 1.00 76.06 73 ARG A O 1
ATOM 606 N N . SER A 1 74 ? -1.215 10.431 15.901 1.00 79.88 74 SER A N 1
ATOM 607 C CA . SER A 1 74 ? -2.243 10.850 14.939 1.00 79.88 74 SER A CA 1
ATOM 608 C C . SER A 1 74 ? -3.009 9.651 14.380 1.00 79.88 74 SER A C 1
ATOM 610 O O . SER A 1 74 ? -4.237 9.672 14.337 1.00 79.88 74 SER A O 1
ATOM 612 N N . PHE A 1 75 ? -2.305 8.571 14.041 1.00 88.44 75 PHE A N 1
ATOM 613 C CA . PHE A 1 75 ? -2.908 7.340 13.540 1.00 88.44 75 PHE A CA 1
ATOM 614 C C . PHE A 1 75 ? -3.841 6.697 14.574 1.00 88.44 75 PHE A C 1
ATOM 616 O O . PHE A 1 75 ? -4.974 6.335 14.255 1.00 88.44 75 PHE A O 1
ATOM 623 N N . ALA A 1 76 ? -3.398 6.617 15.832 1.00 83.62 76 ALA A N 1
ATOM 624 C CA . ALA A 1 76 ? -4.152 5.975 16.909 1.00 83.62 76 ALA A CA 1
ATOM 625 C C . ALA A 1 76 ? -5.486 6.658 17.245 1.00 83.62 76 ALA A C 1
ATOM 627 O O . ALA A 1 76 ? -6.411 6.006 17.716 1.00 83.62 76 ALA A O 1
ATOM 628 N N . GLN A 1 77 ? -5.596 7.966 17.013 1.00 88.06 77 GLN A N 1
ATOM 629 C CA . GLN A 1 77 ? -6.800 8.744 17.330 1.00 88.06 77 GLN A CA 1
ATOM 630 C C . GLN A 1 77 ? -7.706 8.983 16.113 1.00 88.06 77 GLN A C 1
ATOM 632 O O . GLN A 1 77 ? -8.753 9.613 16.239 1.00 88.06 77 GLN A O 1
ATOM 637 N N . SER A 1 78 ? -7.310 8.499 14.936 1.00 92.25 78 SER A N 1
ATOM 638 C CA . SER A 1 78 ? -8.014 8.757 13.680 1.00 92.25 78 SER A CA 1
ATOM 639 C C . SER A 1 78 ? -9.246 7.864 13.500 1.00 92.25 78 SER A C 1
ATOM 641 O O . SER A 1 78 ? -9.257 6.704 13.917 1.00 92.25 78 SER A O 1
ATOM 643 N N . SER A 1 79 ? -10.277 8.367 12.812 1.00 95.38 79 SER A N 1
ATOM 644 C CA . SER A 1 79 ? -11.340 7.525 12.236 1.00 95.38 79 SER A CA 1
ATOM 645 C C . SER A 1 79 ? -10.776 6.615 11.138 1.00 95.38 79 SER A C 1
ATOM 647 O O . SER A 1 79 ? -9.620 6.759 10.749 1.00 95.38 79 SER A O 1
ATOM 649 N N . ASP A 1 80 ? -11.552 5.653 10.636 1.00 95.75 80 ASP A N 1
ATOM 650 C CA . ASP A 1 80 ? -11.089 4.818 9.519 1.00 95.75 80 ASP A CA 1
ATOM 651 C C . ASP A 1 80 ? -10.861 5.648 8.242 1.00 95.75 80 ASP A C 1
ATOM 653 O O . ASP A 1 80 ? -9.843 5.458 7.581 1.00 95.75 80 ASP A O 1
ATOM 657 N N . ASP A 1 81 ? -11.712 6.636 7.952 1.00 97.06 81 ASP A N 1
ATOM 658 C CA . ASP A 1 81 ? -11.511 7.561 6.826 1.00 97.06 81 ASP A CA 1
ATOM 659 C C . ASP A 1 81 ? -10.233 8.396 6.985 1.00 97.06 81 ASP A C 1
ATOM 661 O O . ASP A 1 81 ? -9.435 8.509 6.055 1.00 97.06 81 ASP A O 1
ATOM 665 N N . ALA A 1 82 ? -9.989 8.936 8.185 1.00 96.25 82 ALA A N 1
ATOM 666 C CA . ALA A 1 82 ? -8.771 9.691 8.468 1.00 96.25 82 ALA A CA 1
ATOM 667 C C . ALA A 1 82 ? -7.523 8.794 8.418 1.00 96.25 82 ALA A C 1
ATOM 669 O O . ALA A 1 82 ? -6.489 9.206 7.898 1.00 96.25 82 ALA A O 1
ATOM 670 N N . THR A 1 83 ? -7.624 7.547 8.888 1.00 95.31 83 THR A N 1
ATOM 671 C CA . THR A 1 83 ? -6.569 6.540 8.738 1.00 95.31 83 THR A CA 1
ATOM 672 C C . THR A 1 83 ? -6.260 6.288 7.258 1.00 95.31 83 THR A C 1
ATOM 674 O O . THR A 1 83 ? -5.094 6.330 6.875 1.00 95.31 83 THR A O 1
ATOM 677 N N . ALA A 1 84 ? -7.275 6.077 6.415 1.00 96.75 84 ALA A N 1
ATOM 678 C CA . ALA A 1 84 ? -7.090 5.873 4.979 1.00 96.75 84 ALA A CA 1
ATOM 679 C C . ALA A 1 84 ? -6.424 7.083 4.307 1.00 96.75 84 ALA A C 1
ATOM 681 O O . ALA A 1 84 ? -5.492 6.914 3.522 1.00 96.75 84 ALA A O 1
ATOM 682 N N . ALA A 1 85 ? -6.852 8.297 4.668 1.00 95.81 85 ALA A N 1
ATOM 683 C CA . ALA A 1 85 ? -6.263 9.532 4.168 1.00 95.81 85 ALA A CA 1
ATOM 684 C C . ALA A 1 85 ? -4.777 9.652 4.549 1.00 95.81 85 ALA A C 1
ATOM 686 O O . ALA A 1 85 ? -3.952 9.899 3.676 1.00 95.81 85 ALA A O 1
ATOM 687 N N . ILE A 1 86 ? -4.409 9.393 5.810 1.00 95.00 86 ILE A N 1
ATOM 688 C CA . ILE A 1 86 ? -3.003 9.403 6.257 1.00 95.00 86 ILE A CA 1
ATOM 689 C C . ILE A 1 86 ? -2.166 8.391 5.461 1.00 95.00 86 ILE A C 1
ATOM 691 O O . ILE A 1 86 ? -1.078 8.709 4.991 1.00 95.00 86 ILE A O 1
ATOM 695 N N . LEU A 1 87 ? -2.674 7.170 5.289 1.00 95.44 87 LEU A N 1
ATOM 696 C CA . LEU A 1 87 ? -1.959 6.104 4.584 1.00 95.44 87 LEU A CA 1
ATOM 697 C C . LEU A 1 87 ? -1.807 6.379 3.084 1.00 95.44 87 LEU A C 1
ATOM 699 O O . LEU A 1 87 ? -0.806 6.002 2.485 1.00 95.44 87 LEU A O 1
ATOM 703 N N . SER A 1 88 ? -2.772 7.058 2.471 1.00 95.50 88 SER A N 1
ATOM 704 C CA . SER A 1 88 ? -2.713 7.420 1.052 1.00 95.50 88 SER A CA 1
ATOM 705 C C . SER A 1 88 ? -1.653 8.466 0.692 1.00 95.50 88 SER A C 1
ATOM 707 O O . SER A 1 88 ? -1.437 8.712 -0.487 1.00 95.50 88 SER A O 1
ATOM 709 N N . GLN A 1 89 ? -0.999 9.055 1.695 1.00 92.81 89 GLN A N 1
ATOM 710 C CA . GLN A 1 89 ? 0.012 10.106 1.554 1.00 92.81 89 GLN A CA 1
ATOM 711 C C . GLN A 1 89 ? 1.436 9.584 1.810 1.00 92.81 89 GLN A C 1
ATOM 713 O O . GLN A 1 89 ? 2.364 10.367 1.979 1.00 92.81 89 GLN A O 1
ATOM 718 N N . LEU A 1 90 ? 1.628 8.263 1.915 1.00 92.00 90 LEU A N 1
ATOM 719 C CA . LEU A 1 90 ? 2.954 7.697 2.170 1.00 92.00 90 LEU A CA 1
ATOM 720 C C . LEU A 1 90 ? 3.861 7.855 0.946 1.00 92.00 90 LEU A C 1
ATOM 722 O O . LEU A 1 90 ? 3.489 7.464 -0.159 1.00 92.00 90 LEU A O 1
ATOM 726 N N . ASP A 1 91 ? 5.088 8.331 1.170 1.00 89.31 91 ASP A N 1
ATOM 727 C CA . ASP A 1 91 ? 6.038 8.688 0.109 1.00 89.31 91 ASP A CA 1
ATOM 728 C C . ASP A 1 91 ? 6.303 7.560 -0.890 1.00 89.31 91 ASP A C 1
ATOM 730 O O . ASP A 1 91 ? 6.488 7.815 -2.078 1.00 89.31 91 ASP A O 1
ATOM 734 N N . PHE A 1 92 ? 6.274 6.293 -0.468 1.00 88.56 92 PHE A N 1
ATOM 735 C CA . PHE A 1 92 ? 6.491 5.175 -1.390 1.00 88.56 92 PHE A CA 1
ATOM 736 C C . PHE A 1 92 ? 5.411 5.066 -2.483 1.00 88.56 92 PHE A C 1
ATOM 738 O O . PHE A 1 92 ? 5.643 4.420 -3.502 1.00 88.56 92 PHE A O 1
ATOM 745 N N . LEU A 1 93 ? 4.252 5.717 -2.327 1.00 91.81 93 LEU A N 1
ATOM 746 C CA . LEU A 1 93 ? 3.219 5.817 -3.365 1.00 91.81 93 LEU A CA 1
ATOM 747 C C . LEU A 1 93 ? 3.619 6.738 -4.523 1.00 91.81 93 LEU A C 1
ATOM 749 O O . LEU A 1 93 ? 2.950 6.773 -5.557 1.00 91.81 93 LEU A O 1
ATOM 753 N N . THR A 1 94 ? 4.737 7.451 -4.400 1.00 90.75 94 THR A N 1
ATOM 754 C CA . THR A 1 94 ? 5.373 8.190 -5.498 1.00 90.75 94 THR A CA 1
ATOM 755 C C . THR A 1 94 ? 6.208 7.300 -6.423 1.00 90.75 94 THR A C 1
ATOM 757 O O . THR A 1 94 ? 6.620 7.731 -7.504 1.00 90.75 94 THR A O 1
ATOM 760 N N . LEU A 1 95 ? 6.419 6.035 -6.047 1.00 90.12 95 LEU A N 1
ATOM 761 C CA . LEU A 1 95 ? 7.123 5.064 -6.873 1.00 90.12 95 LEU A CA 1
ATOM 762 C C . LEU A 1 95 ? 6.250 4.596 -8.035 1.00 90.12 95 LEU A C 1
ATOM 764 O O . LEU A 1 95 ? 5.031 4.443 -7.936 1.00 90.12 95 LEU A O 1
ATOM 768 N N . ARG A 1 96 ? 6.896 4.374 -9.171 1.00 91.44 96 ARG A N 1
ATOM 769 C CA . ARG A 1 96 ? 6.278 3.985 -10.432 1.00 91.44 96 ARG A CA 1
ATOM 770 C C . ARG A 1 96 ? 7.010 2.815 -11.017 1.00 91.44 96 ARG A C 1
ATOM 772 O O . ARG A 1 96 ? 8.227 2.729 -10.905 1.00 91.44 96 ARG A O 1
ATOM 779 N N . ALA A 1 97 ? 6.261 1.981 -11.720 1.00 92.25 97 ALA A N 1
ATOM 780 C CA . ALA A 1 97 ? 6.830 0.946 -12.552 1.00 92.25 97 ALA A CA 1
ATOM 781 C C . ALA A 1 97 ? 6.130 0.902 -13.910 1.00 92.25 97 ALA A C 1
ATOM 783 O O . ALA A 1 97 ? 4.915 1.104 -14.009 1.00 92.25 97 ALA A O 1
ATOM 784 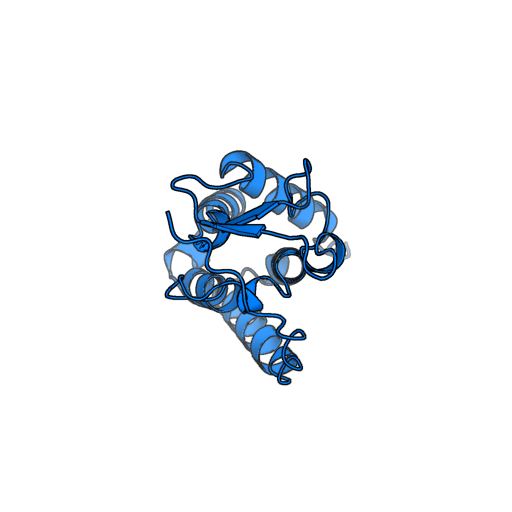N N . ARG A 1 98 ? 6.907 0.634 -14.960 1.00 92.62 98 ARG A N 1
ATOM 785 C CA . ARG A 1 98 ? 6.422 0.432 -16.328 1.00 92.62 98 ARG A CA 1
ATOM 786 C C . ARG A 1 98 ? 7.154 -0.731 -16.968 1.00 92.62 98 ARG A C 1
ATOM 788 O O . ARG A 1 98 ? 8.380 -0.747 -16.944 1.00 92.62 98 ARG A O 1
ATOM 795 N N . SER A 1 99 ? 6.405 -1.632 -17.590 1.00 91.06 99 SER A N 1
ATOM 796 C CA . SER A 1 99 ? 6.921 -2.609 -18.551 1.00 91.06 99 SER A CA 1
ATOM 797 C C . SER A 1 99 ? 6.272 -2.305 -19.896 1.00 91.06 99 SER A C 1
ATOM 799 O O . SER A 1 99 ? 5.050 -2.139 -19.973 1.00 91.06 99 SER A O 1
ATOM 801 N N . ASP A 1 100 ? 7.085 -2.146 -20.939 1.00 87.50 100 ASP A N 1
ATOM 802 C CA . ASP A 1 100 ? 6.656 -1.708 -22.269 1.00 87.50 100 ASP A CA 1
ATOM 803 C C . ASP A 1 100 ? 5.740 -0.460 -22.211 1.00 87.50 100 ASP A C 1
ATOM 805 O O . ASP A 1 100 ? 6.187 0.630 -21.839 1.00 87.50 100 ASP A O 1
ATOM 809 N N . ASN A 1 101 ? 4.453 -0.624 -22.542 1.00 85.94 101 ASN A N 1
ATOM 810 C CA . ASN A 1 101 ? 3.425 0.427 -22.561 1.00 85.94 101 ASN A CA 1
ATOM 811 C C . ASN A 1 101 ? 2.410 0.319 -21.408 1.00 85.94 101 ASN A C 1
ATOM 813 O O . ASN A 1 101 ? 1.377 0.987 -21.435 1.00 85.94 101 ASN A O 1
ATOM 817 N N . LYS A 1 102 ? 2.662 -0.534 -20.410 1.00 90.62 102 LYS A N 1
ATOM 818 C CA . LYS A 1 102 ? 1.764 -0.737 -19.266 1.00 90.62 102 LYS A CA 1
ATOM 819 C C . LYS A 1 102 ? 2.351 -0.112 -18.013 1.00 90.62 102 LYS A C 1
ATOM 821 O O . LYS A 1 102 ? 3.518 -0.331 -17.699 1.00 90.62 102 LYS A O 1
ATOM 826 N N . PHE A 1 103 ? 1.526 0.627 -17.282 1.00 92.31 103 PHE A N 1
ATOM 827 C CA . PHE A 1 103 ? 1.875 1.149 -15.966 1.00 92.31 103 PHE A CA 1
ATOM 828 C C . PHE A 1 103 ? 1.395 0.194 -14.888 1.00 92.31 103 PHE A C 1
ATOM 830 O O . PHE A 1 103 ? 0.297 -0.357 -14.976 1.00 92.31 103 PHE A O 1
ATOM 837 N N . TRP A 1 104 ? 2.225 0.012 -13.873 1.00 94.00 104 TRP A N 1
ATOM 838 C CA . TRP A 1 104 ? 1.840 -0.749 -12.705 1.00 94.00 10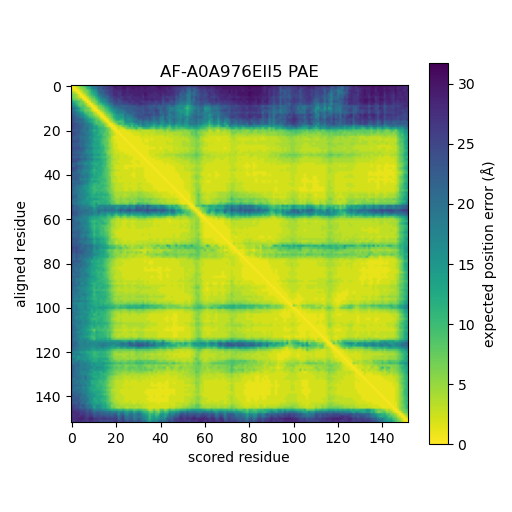4 TRP A CA 1
ATOM 839 C C . TRP A 1 104 ? 0.822 0.026 -11.863 1.00 94.00 104 TRP A C 1
ATOM 841 O O . TRP A 1 104 ? 0.971 1.224 -11.619 1.00 94.00 104 TRP A O 1
ATOM 851 N N . ASP A 1 105 ? -0.202 -0.688 -11.406 1.00 95.06 105 ASP A N 1
ATOM 852 C CA . ASP A 1 105 ? -1.209 -0.213 -10.467 1.00 95.06 105 ASP A CA 1
ATOM 853 C C . ASP A 1 105 ? -1.399 -1.287 -9.389 1.00 95.06 105 ASP A C 1
ATOM 855 O O . ASP A 1 105 ? -1.878 -2.393 -9.673 1.00 95.06 105 ASP A O 1
ATOM 859 N N . PHE A 1 106 ? -1.024 -0.961 -8.148 1.00 95.00 106 PHE A N 1
ATOM 860 C CA . PHE A 1 106 ? -1.061 -1.899 -7.024 1.00 95.00 106 PHE A CA 1
ATOM 861 C C . PHE A 1 106 ? -2.477 -2.416 -6.730 1.00 95.00 106 PHE A C 1
ATOM 863 O O . PHE A 1 106 ? -2.636 -3.499 -6.160 1.00 95.00 106 PHE A O 1
ATOM 870 N N . ARG A 1 107 ? -3.512 -1.651 -7.112 1.00 95.50 107 ARG A N 1
ATOM 871 C CA . ARG A 1 107 ? -4.919 -2.020 -6.906 1.00 95.50 107 ARG A CA 1
ATOM 872 C C . ARG A 1 107 ? -5.324 -3.186 -7.800 1.00 95.50 107 ARG A C 1
ATOM 874 O O . ARG A 1 107 ? -6.220 -3.944 -7.441 1.00 95.50 107 ARG A O 1
ATOM 881 N N . GLN A 1 108 ? -4.667 -3.324 -8.953 1.00 94.56 108 GLN A N 1
ATOM 882 C CA . GLN A 1 108 ? -4.969 -4.339 -9.961 1.00 94.56 108 GLN A CA 1
ATOM 883 C C . GLN A 1 108 ? -4.075 -5.572 -9.811 1.00 94.56 108 GLN A C 1
ATOM 885 O O . GLN A 1 108 ? -4.556 -6.701 -9.881 1.00 94.56 108 GLN A O 1
ATOM 890 N N . THR A 1 109 ? -2.774 -5.379 -9.581 1.00 93.56 109 THR A N 1
ATOM 891 C CA . THR A 1 109 ? -1.803 -6.480 -9.519 1.00 93.56 109 THR A CA 1
ATOM 892 C C . THR A 1 109 ? -0.654 -6.185 -8.556 1.00 93.56 109 THR A C 1
ATOM 894 O O . THR A 1 109 ? -0.340 -5.028 -8.278 1.00 93.56 109 THR A O 1
ATOM 897 N N . SER A 1 110 ? -0.016 -7.227 -8.015 1.00 93.56 110 SER A N 1
ATOM 898 C CA . SER A 1 110 ? 1.213 -7.046 -7.232 1.00 93.56 110 SER A CA 1
ATOM 899 C C . SER A 1 110 ? 2.386 -6.670 -8.140 1.00 93.56 110 SER A C 1
ATOM 901 O O . SER A 1 110 ? 2.407 -7.024 -9.318 1.00 93.56 110 SER A O 1
ATOM 903 N N . PHE A 1 111 ? 3.383 -5.981 -7.588 1.00 92.88 111 PHE A N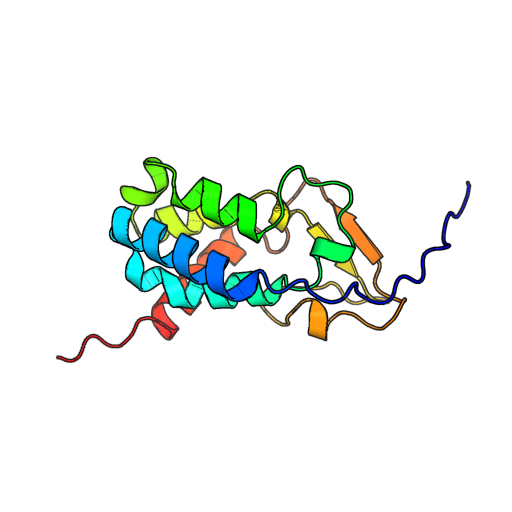 1
ATOM 904 C CA . PHE A 1 111 ? 4.598 -5.626 -8.312 1.00 92.88 111 PHE A CA 1
ATOM 905 C C . PHE A 1 111 ? 5.331 -6.871 -8.817 1.00 92.88 111 PHE A C 1
ATOM 907 O O . PHE A 1 111 ? 5.693 -6.911 -9.983 1.00 92.88 111 PHE A O 1
ATOM 914 N N . LEU A 1 112 ? 5.458 -7.926 -8.001 1.00 91.06 112 LEU A N 1
ATOM 915 C CA . LEU A 1 112 ? 6.049 -9.198 -8.444 1.00 91.06 112 LEU A CA 1
ATOM 916 C C . LEU A 1 112 ? 5.330 -9.815 -9.651 1.00 91.06 112 LEU A C 1
ATOM 918 O O . LEU A 1 112 ? 5.989 -10.364 -10.522 1.00 91.06 112 LEU A O 1
ATOM 922 N N . ALA A 1 113 ? 3.996 -9.738 -9.709 1.00 90.69 113 ALA A N 1
ATOM 923 C CA . ALA A 1 113 ? 3.234 -10.263 -10.843 1.00 90.69 113 ALA A CA 1
ATOM 924 C C . ALA A 1 113 ? 3.273 -9.334 -12.068 1.00 90.69 113 ALA A C 1
ATOM 926 O O . ALA A 1 113 ? 3.053 -9.784 -13.188 1.00 90.69 113 ALA A O 1
ATOM 927 N N . PHE A 1 114 ? 3.516 -8.039 -11.859 1.00 91.62 114 PHE A N 1
ATOM 928 C CA . PHE A 1 114 ? 3.734 -7.063 -12.924 1.00 91.62 114 PHE A CA 1
ATOM 929 C C . PHE A 1 114 ? 5.155 -7.120 -13.495 1.00 91.62 114 PHE A C 1
ATOM 931 O O . PHE A 1 114 ? 5.361 -6.822 -14.669 1.00 91.62 114 PHE A O 1
ATOM 938 N N . TYR A 1 115 ? 6.129 -7.460 -12.654 1.00 88.75 115 TYR A N 1
ATOM 939 C CA . TYR A 1 115 ? 7.538 -7.469 -12.992 1.00 88.75 115 TYR A CA 1
ATOM 940 C C . TYR A 1 115 ? 7.837 -8.548 -14.033 1.00 88.75 115 TYR A C 1
ATOM 942 O O . TYR A 1 115 ? 7.792 -9.747 -13.762 1.00 88.75 115 TYR A O 1
ATOM 950 N N . GLU A 1 116 ? 8.182 -8.100 -15.234 1.00 78.19 116 GLU A N 1
ATOM 951 C CA . GLU A 1 116 ? 8.684 -8.950 -16.307 1.00 78.19 116 GLU A CA 1
ATOM 952 C C . GLU A 1 116 ? 10.214 -8.887 -16.310 1.00 78.19 116 GLU A C 1
ATOM 954 O O . GLU A 1 116 ? 10.781 -7.795 -16.442 1.00 78.19 116 GLU A O 1
ATOM 959 N N . ASP A 1 117 ? 10.854 -10.051 -16.149 1.00 69.50 117 ASP A N 1
ATOM 960 C CA . ASP A 1 117 ? 12.304 -10.243 -16.000 1.00 69.50 117 ASP A CA 1
ATOM 961 C C . ASP A 1 117 ? 13.119 -9.313 -16.922 1.00 69.50 117 ASP A C 1
ATOM 963 O O . ASP A 1 117 ? 13.179 -9.482 -18.142 1.00 69.50 117 ASP A O 1
ATOM 967 N N . GLY A 1 118 ? 13.682 -8.257 -16.324 1.00 65.00 118 GLY A N 1
ATOM 968 C CA . GLY A 1 118 ? 14.556 -7.281 -16.981 1.00 65.00 118 GLY A CA 1
ATOM 969 C C . GLY A 1 118 ? 13.904 -6.167 -17.820 1.00 65.00 118 GLY A C 1
ATOM 970 O O . GLY A 1 118 ? 14.629 -5.286 -18.281 1.00 65.00 118 GLY A O 1
ATOM 971 N N . LYS A 1 119 ? 12.578 -6.138 -18.016 1.00 82.69 119 LYS A N 1
ATOM 972 C CA . LYS A 1 119 ? 11.899 -5.104 -18.843 1.00 82.69 119 LYS A CA 1
ATOM 973 C C . LYS A 1 119 ? 11.239 -3.978 -18.056 1.00 82.69 119 LYS A C 1
ATOM 975 O O . LYS A 1 119 ? 10.822 -2.971 -18.630 1.00 82.69 119 LYS A O 1
ATOM 980 N N . THR A 1 120 ? 11.146 -4.140 -16.743 1.00 89.88 120 THR A N 1
ATOM 981 C CA . THR A 1 120 ? 10.445 -3.188 -15.886 1.00 89.88 120 THR A CA 1
ATOM 982 C C . THR A 1 120 ? 11.361 -2.033 -15.491 1.00 89.88 120 THR A C 1
ATOM 984 O O . THR A 1 120 ? 12.341 -2.223 -14.774 1.00 89.88 120 THR A O 1
ATOM 987 N N . ALA A 1 121 ? 11.021 -0.822 -15.926 1.00 89.19 121 ALA A N 1
ATOM 988 C CA . ALA A 1 121 ? 11.635 0.406 -15.440 1.00 89.19 121 ALA A CA 1
ATOM 989 C C . ALA A 1 121 ? 10.904 0.879 -14.179 1.00 89.19 121 ALA A C 1
ATOM 991 O O . ALA A 1 121 ? 9.678 1.000 -14.193 1.00 89.19 121 ALA A O 1
ATOM 992 N N . VAL A 1 122 ? 11.654 1.180 -13.118 1.00 89.69 122 VAL A N 1
ATOM 993 C CA . VAL A 1 122 ? 11.135 1.732 -11.858 1.00 89.69 122 VAL A CA 1
ATOM 994 C C . VAL A 1 122 ? 11.730 3.118 -11.636 1.00 89.69 122 VAL A C 1
ATOM 996 O O . VAL A 1 122 ? 12.930 3.313 -11.821 1.00 89.69 122 VAL A O 1
ATOM 999 N N . TRP A 1 123 ? 10.899 4.088 -11.267 1.00 89.12 123 TRP A N 1
ATOM 1000 C CA . TRP A 1 123 ? 11.326 5.461 -10.984 1.00 89.12 123 TRP A CA 1
ATOM 1001 C C . TRP A 1 123 ? 10.412 6.112 -9.942 1.00 89.12 123 TRP A C 1
ATOM 1003 O O . TRP A 1 123 ? 9.368 5.564 -9.597 1.00 89.12 123 TRP A O 1
ATOM 1013 N N . GLN A 1 124 ? 10.798 7.284 -9.445 1.00 89.31 124 GLN A N 1
ATOM 1014 C CA . GLN A 1 124 ? 9.991 8.093 -8.532 1.00 89.31 124 GLN A CA 1
ATOM 1015 C C . GLN A 1 124 ? 9.433 9.318 -9.264 1.00 89.31 124 GLN A C 1
ATOM 1017 O O . GLN A 1 124 ? 10.086 9.866 -10.153 1.00 89.31 124 GLN A O 1
ATOM 1022 N N . SER A 1 125 ? 8.213 9.723 -8.925 1.00 89.88 125 SER A N 1
ATOM 1023 C CA . SER A 1 125 ? 7.525 10.889 -9.488 1.00 89.88 125 SER A CA 1
ATOM 1024 C C . SER A 1 125 ? 7.180 11.898 -8.389 1.00 89.88 125 SER A C 1
ATOM 1026 O O . SER A 1 125 ? 7.133 11.538 -7.225 1.00 89.88 125 SER A O 1
ATOM 1028 N N . ASP A 1 126 ? 6.880 13.147 -8.743 1.00 87.62 126 ASP A N 1
ATOM 1029 C CA . ASP A 1 126 ? 6.499 14.183 -7.763 1.00 87.62 126 ASP A CA 1
ATOM 1030 C C . ASP A 1 126 ? 5.068 14.028 -7.224 1.00 87.62 126 ASP A C 1
ATOM 1032 O O . ASP A 1 126 ? 4.637 14.768 -6.343 1.00 87.62 126 ASP A O 1
ATOM 1036 N N . ARG A 1 127 ? 4.286 13.116 -7.803 1.00 85.94 127 ARG A N 1
ATOM 1037 C CA . ARG A 1 127 ? 2.901 12.840 -7.402 1.00 85.94 127 ARG A CA 1
ATOM 1038 C C . ARG A 1 127 ? 2.781 11.400 -6.954 1.00 85.94 127 ARG A C 1
ATOM 1040 O O . ARG A 1 127 ? 3.638 10.591 -7.296 1.00 85.94 127 ARG A O 1
ATOM 1047 N N . GLU A 1 128 ? 1.707 11.038 -6.266 1.00 86.88 128 GLU A N 1
ATOM 1048 C CA . GLU A 1 128 ? 1.358 9.631 -6.051 1.00 86.88 128 GLU A CA 1
ATOM 1049 C C . GLU A 1 128 ? 0.621 9.023 -7.261 1.00 86.88 128 GLU A C 1
ATOM 1051 O O . GLU A 1 128 ? 0.077 9.732 -8.112 1.00 86.88 128 GLU A O 1
ATOM 1056 N N . TRP A 1 129 ? 0.698 7.700 -7.407 1.00 86.19 129 TRP A N 1
ATOM 1057 C CA . TRP A 1 129 ? -0.091 6.943 -8.380 1.00 86.19 129 TRP A CA 1
ATOM 1058 C C . TRP A 1 129 ? -0.347 5.556 -7.818 1.00 86.19 129 TRP A C 1
ATOM 1060 O O . TRP A 1 129 ? 0.612 4.838 -7.512 1.00 86.19 129 TRP A O 1
ATOM 1070 N N . PRO A 1 130 ? -1.607 5.122 -7.786 1.00 91.62 130 PRO A N 1
ATOM 1071 C CA . PRO A 1 130 ? -2.837 5.912 -7.940 1.00 91.62 130 PRO A CA 1
ATOM 1072 C C . PRO A 1 130 ? -2.891 7.181 -7.071 1.00 91.62 130 PRO A C 1
ATOM 1074 O O . PRO A 1 130 ? -2.137 7.295 -6.108 1.00 91.62 130 PRO A O 1
ATOM 1077 N N . GLU A 1 131 ? -3.766 8.131 -7.416 1.00 94.75 131 GLU A N 1
ATOM 1078 C CA . GLU A 1 131 ? -3.949 9.364 -6.628 1.00 94.75 131 GLU A CA 1
ATOM 1079 C C . GLU A 1 131 ? -4.337 9.042 -5.172 1.00 94.75 131 GLU A C 1
ATOM 1081 O O . GLU A 1 131 ? -4.949 7.998 -4.913 1.00 94.75 131 GLU A O 1
ATOM 1086 N N . ALA A 1 132 ? -4.030 9.924 -4.211 1.00 94.06 132 ALA A N 1
ATOM 1087 C CA . ALA A 1 132 ? -4.258 9.643 -2.791 1.00 94.06 132 ALA A CA 1
ATOM 1088 C C . ALA A 1 132 ? -5.717 9.285 -2.506 1.00 94.06 132 ALA A C 1
ATOM 1090 O O . ALA A 1 132 ? -5.995 8.297 -1.829 1.00 94.06 132 ALA A O 1
ATOM 1091 N N . GLN A 1 133 ? -6.662 10.023 -3.095 1.00 96.25 133 GLN A N 1
ATOM 1092 C CA . GLN A 1 133 ? -8.086 9.728 -2.953 1.00 96.25 133 GLN A CA 1
ATOM 1093 C C . GLN A 1 133 ? -8.412 8.294 -3.396 1.00 96.25 133 GLN A C 1
ATOM 1095 O O . GLN A 1 133 ? -9.079 7.555 -2.677 1.00 96.25 133 GLN A O 1
ATOM 1100 N N . GLN A 1 134 ? -7.878 7.869 -4.539 1.00 97.19 134 GLN A N 1
ATOM 1101 C CA . GLN A 1 134 ? -8.111 6.529 -5.069 1.00 97.19 134 GLN A CA 1
ATOM 1102 C C . GLN A 1 134 ? -7.473 5.436 -4.203 1.00 97.19 134 GLN A C 1
ATOM 1104 O O . GLN A 1 134 ? -8.007 4.332 -4.085 1.00 97.19 134 GLN A O 1
ATOM 1109 N N . THR A 1 135 ? -6.319 5.730 -3.603 1.00 97.12 135 THR A N 1
ATOM 1110 C CA . THR A 1 135 ? -5.666 4.837 -2.642 1.00 97.12 135 THR A CA 1
ATOM 1111 C C . THR A 1 135 ? -6.485 4.725 -1.357 1.00 97.12 135 THR A C 1
ATOM 1113 O O . THR A 1 135 ? -6.700 3.616 -0.869 1.00 97.12 135 THR A O 1
ATOM 1116 N N . ALA A 1 136 ? -6.9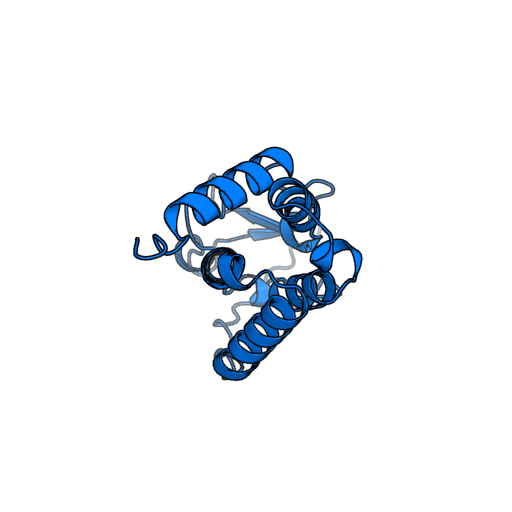92 5.841 -0.830 1.00 97.69 136 ALA A N 1
ATOM 1117 C CA . ALA A 1 136 ? -7.834 5.865 0.362 1.00 97.69 136 ALA A CA 1
ATOM 1118 C C . ALA A 1 136 ? -9.147 5.092 0.151 1.00 97.69 136 ALA A C 1
ATOM 1120 O O . ALA A 1 136 ? -9.510 4.263 0.986 1.00 97.69 136 ALA A O 1
ATOM 1121 N N . GLU A 1 137 ? -9.819 5.296 -0.984 1.00 97.94 137 GLU A N 1
ATOM 1122 C CA . GLU A 1 137 ? -11.025 4.552 -1.368 1.00 97.94 137 GLU A CA 1
ATOM 1123 C C . GLU A 1 137 ? -10.752 3.044 -1.430 1.00 97.94 137 GLU A C 1
ATOM 1125 O O . GLU A 1 137 ? -11.447 2.255 -0.786 1.00 97.94 137 GLU A O 1
ATOM 1130 N N . TRP A 1 138 ? -9.674 2.640 -2.112 1.00 97.62 138 TRP A N 1
ATOM 1131 C CA . TRP A 1 138 ? -9.283 1.233 -2.199 1.00 97.62 138 TRP A CA 1
ATOM 1132 C C . TRP A 1 138 ? -8.994 0.620 -0.822 1.00 97.62 138 TR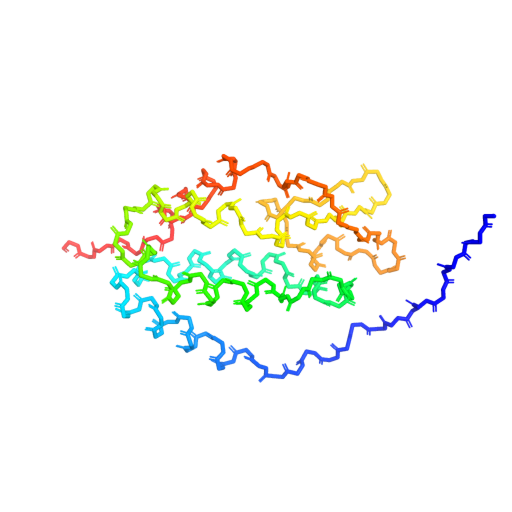P A C 1
ATOM 1134 O O . TRP A 1 138 ? -9.400 -0.514 -0.550 1.00 97.62 138 TRP A O 1
ATOM 1144 N N . LEU A 1 139 ? -8.318 1.359 0.065 1.00 97.38 139 LEU A N 1
ATOM 1145 C CA . LEU A 1 139 ? -8.031 0.918 1.432 1.00 97.38 139 LEU A CA 1
ATOM 1146 C C . LEU A 1 139 ? -9.317 0.703 2.234 1.00 97.38 139 LEU A C 1
ATOM 1148 O O . LEU A 1 139 ? -9.448 -0.322 2.904 1.00 97.38 139 LEU A O 1
ATOM 1152 N N . LEU A 1 140 ? -10.272 1.631 2.151 1.00 97.69 140 LEU A N 1
ATOM 1153 C CA . LEU A 1 140 ? -11.552 1.538 2.856 1.00 97.69 140 LEU A CA 1
ATOM 1154 C C . LEU A 1 140 ? -12.415 0.389 2.334 1.00 97.69 140 LEU A C 1
ATOM 1156 O O . LEU A 1 140 ? -13.013 -0.337 3.126 1.00 97.69 140 LEU A O 1
ATOM 1160 N N . ASP A 1 141 ? -12.469 0.182 1.023 1.00 97.25 141 ASP A N 1
ATOM 1161 C CA . ASP A 1 141 ? -13.242 -0.917 0.440 1.00 97.25 141 ASP A CA 1
ATOM 1162 C C . ASP A 1 141 ? -12.617 -2.280 0.747 1.00 97.25 141 ASP A C 1
ATOM 1164 O O . ASP A 1 141 ? -13.316 -3.234 1.110 1.00 97.25 141 ASP A O 1
ATOM 1168 N N . THR A 1 142 ? -11.287 -2.354 0.716 1.00 96.12 142 THR A N 1
ATOM 1169 C CA . THR A 1 142 ? -10.548 -3.539 1.160 1.00 96.12 142 THR A CA 1
ATOM 1170 C C . THR A 1 142 ? -10.781 -3.796 2.647 1.00 96.12 142 THR A C 1
ATOM 1172 O O . THR A 1 142 ? -11.036 -4.934 3.036 1.00 96.12 142 THR A O 1
ATOM 1175 N N . LEU A 1 143 ? -10.785 -2.751 3.483 1.00 95.81 143 LEU A N 1
ATOM 1176 C CA . LEU A 1 143 ? -11.110 -2.857 4.903 1.00 95.81 143 LEU A CA 1
ATOM 1177 C C . LEU A 1 143 ? -12.513 -3.408 5.128 1.00 95.81 143 LEU A C 1
ATOM 1179 O O . LEU A 1 143 ? -12.664 -4.315 5.935 1.00 95.81 143 LEU A O 1
ATOM 1183 N N . LYS A 1 144 ? -13.532 -2.914 4.420 1.00 94.88 144 LYS A N 1
ATOM 1184 C CA . LYS A 1 144 ? -14.904 -3.441 4.529 1.00 94.88 144 LYS A CA 1
ATOM 1185 C C . LYS A 1 144 ? -14.976 -4.916 4.134 1.00 94.88 144 LYS A C 1
ATOM 1187 O O . LYS A 1 1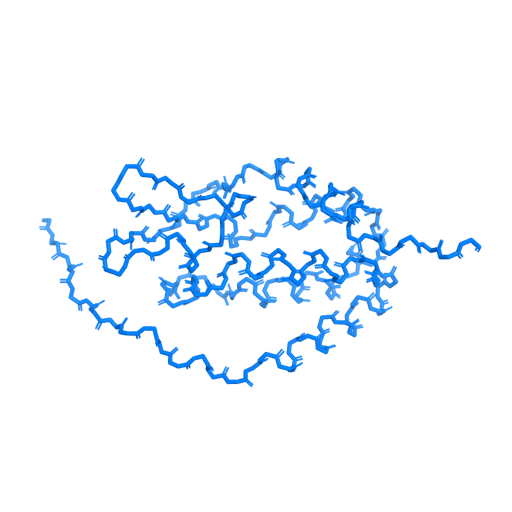44 ? -15.677 -5.680 4.786 1.00 94.88 144 LYS A O 1
ATOM 1192 N N . THR A 1 145 ? -14.235 -5.303 3.097 1.00 94.00 145 THR A N 1
ATOM 1193 C CA . THR A 1 145 ? -14.218 -6.673 2.560 1.00 94.00 145 THR A CA 1
ATOM 1194 C C . THR A 1 145 ? -13.496 -7.652 3.486 1.00 94.00 145 THR A 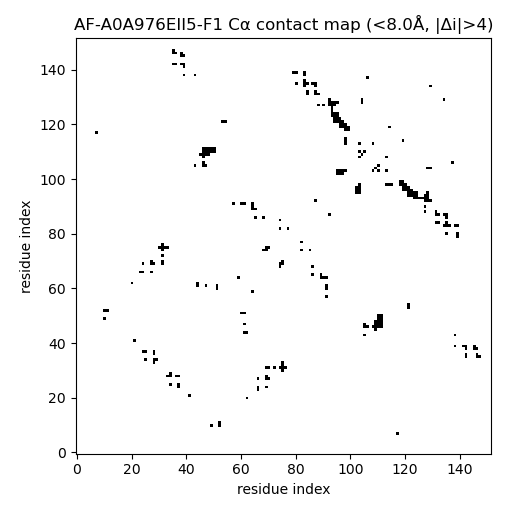C 1
ATOM 1196 O O . THR A 1 145 ? -13.931 -8.787 3.651 1.00 94.00 145 THR A O 1
ATOM 1199 N N . LEU A 1 146 ? -12.381 -7.221 4.081 1.00 90.50 146 LEU A N 1
ATOM 1200 C CA . LEU A 1 146 ? -11.525 -8.057 4.924 1.00 90.50 146 LEU A CA 1
ATOM 1201 C C . LEU A 1 146 ? -11.831 -7.940 6.413 1.00 90.50 146 LEU A C 1
ATOM 1203 O O . LEU A 1 146 ? -11.260 -8.696 7.202 1.00 90.50 146 LEU A O 1
ATOM 1207 N N . ARG A 1 147 ? -12.692 -6.997 6.816 1.00 82.88 147 ARG A N 1
ATOM 1208 C CA . ARG A 1 147 ? -13.161 -6.902 8.193 1.00 82.88 147 ARG A CA 1
ATOM 1209 C C . ARG A 1 147 ? -13.819 -8.243 8.513 1.00 82.88 147 ARG A C 1
ATOM 1211 O O . ARG A 1 147 ? -14.797 -8.594 7.851 1.00 82.88 147 ARG A O 1
ATOM 1218 N N . PRO A 1 148 ? -13.301 -9.005 9.491 1.00 64.62 148 PRO A N 1
ATOM 1219 C CA . PRO A 1 148 ? -14.000 -10.195 9.924 1.00 64.62 148 PRO A CA 1
ATOM 1220 C C . PRO A 1 148 ? -15.396 -9.741 10.334 1.00 64.62 148 PRO A C 1
ATOM 1222 O O . PRO A 1 148 ? -15.524 -8.796 11.118 1.00 64.62 148 PRO A O 1
ATOM 1225 N N . LEU A 1 149 ? -16.428 -10.355 9.746 1.00 51.50 149 LEU A N 1
ATOM 1226 C CA . LEU A 1 149 ? -17.787 -10.239 10.251 1.00 51.50 149 LEU A CA 1
ATOM 1227 C C . LEU A 1 149 ? -17.672 -10.595 11.728 1.00 51.50 149 LEU A C 1
ATOM 1229 O O . LEU A 1 149 ? -17.391 -11.745 12.061 1.00 51.50 149 LEU A O 1
ATOM 1233 N N . ALA A 1 150 ? -17.752 -9.589 12.598 1.00 43.84 150 ALA A N 1
ATOM 1234 C CA . ALA A 1 150 ? -17.838 -9.837 14.018 1.00 43.84 150 ALA A CA 1
ATOM 1235 C C . ALA A 1 150 ? -19.033 -10.775 14.168 1.00 43.84 150 ALA A C 1
ATOM 1237 O O . ALA A 1 150 ? -20.137 -10.413 13.756 1.00 43.84 150 ALA A O 1
ATOM 1238 N N . CYS A 1 151 ? -18.771 -12.006 14.611 1.00 34.44 151 CYS A N 1
ATOM 1239 C CA . CYS A 1 151 ? -19.813 -12.964 14.925 1.00 34.44 151 CYS A CA 1
ATOM 1240 C C . CYS A 1 151 ? -20.835 -12.238 15.801 1.00 34.44 151 CYS A C 1
ATOM 1242 O O . CYS A 1 151 ? -20.485 -11.761 16.883 1.00 34.44 151 CYS A O 1
ATOM 1244 N N . VAL A 1 152 ? -22.043 -12.084 15.259 1.00 37.19 152 VAL A N 1
ATOM 1245 C CA . VAL A 1 152 ? -23.243 -11.727 16.016 1.00 37.19 152 VAL A CA 1
ATOM 1246 C C . VAL A 1 152 ? -23.547 -12.868 16.976 1.00 37.19 152 VAL A C 1
ATOM 1248 O O . VAL A 1 152 ? -23.390 -14.035 16.544 1.00 37.19 152 VAL A O 1
#

Sequence (152 aa):
MQTINPFYNALPEQKQQHPLYAEQLLNALQKSNKLHWHSTLVLWLSRFAGLECFIRLVDQTPRESLLVTVAQRSFAQSSDDATAAILSQLDFLTLRARSDNKFWDFRQTSFLAFYEDGKTAVWQSDREWPEAQQTAEWLLDTLKTLRPLACV

Mean predicted aligned error: 8.19 Å

Secondary structure (DSSP, 8-state):
---------------S-HHHHHHHHHHHHHHTT-GGGHHHHHHHHHHTTTGGGT-SS-SS-HHHHHHHHHHSHHHHT--HHHHHHHHTT-GGGGEEEEETTEE--TTTS-HHHH--TTTEEEEE-SS-SS-HHHHHHHHHHHHHHHS-----

Solvent-accessible surface area (backbone atoms only — not comparable to full-atom values): 9111 Å² total; per-residue (Å²): 137,84,88,85,81,87,76,92,64,77,81,71,78,78,72,89,54,67,67,64,50,55,53,50,48,52,52,35,24,53,78,29,75,39,56,70,45,48,65,38,53,55,54,54,53,57,20,50,40,72,50,68,81,71,55,91,78,64,102,52,53,68,69,53,50,48,49,58,49,48,64,34,69,70,48,40,74,41,52,72,70,53,38,26,51,60,63,33,66,44,72,66,39,19,47,45,43,32,41,92,94,44,72,68,45,63,92,81,43,32,41,61,78,64,55,46,95,91,56,53,48,69,52,77,51,101,52,55,55,66,47,39,69,59,42,18,53,52,48,52,53,44,32,67,70,62,37,72,77,73,82,126

Nearest PDB structures (foldseek):
  1y51-assembly1_A  TM=3.151E-01  e=2.488E+00  Geobacillus stearothermophilus
  1ptf-assembly1_A  TM=3.228E-01  e=4.902E+00  Enterococcus faecalis
  1pch-assembly1_A  TM=3.273E-01  e=4.902E+00  Mycoplasma capricolum
  1y4y-assembly1_A  TM=2.570E-01  e=3.585E+00  Geobacillus stearothermophilus
  8pk1-assembly1_E  TM=1.865E-01  e=6.363E+00  Streptococcus thermophilus DGCC 7710